Protein AF-A0A2D9S688-F1 (afdb_monomer_lite)

Secondary structure (DSSP, 8-state):
--PPPHHHHHHHHHHHHHHHH---HHHHHHHHHHHHHHHHHHT---HHHHTT-S--------PPP----SS-SSHHHHHHHHHHHHHHHHHHHHHHHHHHHHTT--S--

Radius of gyration: 19.88 Å; chains: 1; bounding box: 36×46×56 Å

Foldseek 3Di:
DDADDPVLVVLLVVLLVQLQPDPDPVSVVVSVVVNVVSCVVRVHDPVVRVVPPPDDDDDDDDDDDDDDPDPDPCPVVVVVVVVVCVVVVVVVVVVVVVVCVVVVNPPPD

Structure (mmCIF, N/CA/C/O backbone):
data_AF-A0A2D9S688-F1
#
_entry.id   AF-A0A2D9S688-F1
#
loop_
_atom_site.group_PDB
_atom_site.id
_atom_site.type_symbol
_atom_site.label_atom_id
_atom_site.label_alt_id
_atom_site.label_comp_id
_atom_site.label_asym_id
_atom_site.label_entity_id
_atom_site.label_seq_id
_atom_site.pdbx_PDB_ins_code
_atom_site.Cartn_x
_atom_site.Cartn_y
_atom_site.Cartn_z
_atom_site.occupancy
_atom_site.B_iso_or_equiv
_atom_site.auth_seq_id
_atom_site.auth_comp_id
_atom_site.auth_asym_id
_atom_site.auth_atom_id
_atom_site.pdbx_PDB_model_num
ATOM 1 N N . MET A 1 1 ? -21.963 -7.944 4.000 1.00 55.53 1 MET A N 1
ATOM 2 C CA . MET A 1 1 ? -20.686 -7.203 4.113 1.00 55.53 1 MET A CA 1
ATOM 3 C C . MET A 1 1 ? -19.800 -7.975 5.076 1.00 55.53 1 MET A C 1
ATOM 5 O O . MET A 1 1 ? -20.222 -8.175 6.206 1.00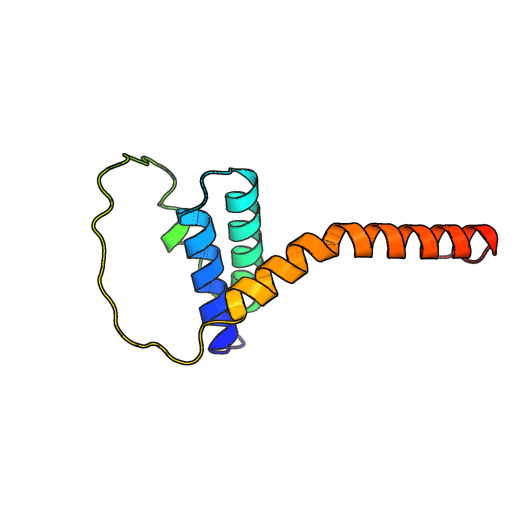 55.53 1 MET A O 1
ATOM 9 N N . ASN A 1 2 ? -18.641 -8.476 4.635 1.00 65.94 2 ASN A N 1
ATOM 10 C CA . ASN A 1 2 ? -17.766 -9.278 5.499 1.00 65.94 2 ASN A CA 1
ATOM 11 C C . ASN A 1 2 ? -16.891 -8.360 6.351 1.00 65.94 2 ASN A C 1
ATOM 13 O O . ASN A 1 2 ? -15.985 -7.707 5.821 1.00 65.94 2 ASN A O 1
ATOM 17 N N . SER A 1 3 ? -17.147 -8.346 7.662 1.00 71.25 3 SER A N 1
ATOM 18 C CA . SER A 1 3 ? -16.291 -7.658 8.628 1.00 71.25 3 SER A CA 1
ATOM 19 C C . SER A 1 3 ? -14.829 -8.085 8.445 1.00 71.25 3 SER A C 1
ATOM 21 O O . SER A 1 3 ? -14.546 -9.281 8.327 1.00 71.25 3 SER A O 1
ATOM 23 N N . PRO A 1 4 ? -13.882 -7.135 8.378 1.00 76.12 4 PRO A N 1
ATOM 24 C CA . PRO A 1 4 ? -12.471 -7.456 8.232 1.00 76.12 4 PRO A CA 1
ATOM 25 C C . PRO A 1 4 ? -11.944 -8.141 9.494 1.00 76.12 4 PRO A C 1
ATOM 27 O O . PRO A 1 4 ? -12.229 -7.707 10.609 1.00 76.12 4 PRO A O 1
ATOM 30 N N . ASN A 1 5 ? -11.133 -9.184 9.310 1.00 87.19 5 ASN A N 1
ATOM 31 C CA . ASN A 1 5 ? -10.390 -9.811 10.401 1.00 87.19 5 ASN A CA 1
ATOM 32 C C . ASN A 1 5 ? -9.387 -8.806 11.014 1.00 87.19 5 ASN A C 1
ATOM 34 O O . ASN A 1 5 ? -8.949 -7.867 10.339 1.00 87.19 5 ASN A O 1
ATOM 38 N N . SER A 1 6 ? -8.979 -9.025 12.265 1.00 83.19 6 SER A N 1
ATOM 39 C CA . SER A 1 6 ? -8.037 -8.180 13.013 1.00 83.19 6 SER A CA 1
ATOM 40 C C . SER A 1 6 ? -6.729 -7.931 12.250 1.00 83.19 6 SER A C 1
ATOM 42 O O . SER A 1 6 ? -6.220 -6.812 12.212 1.00 83.19 6 SER A O 1
ATOM 44 N N . GLU A 1 7 ? -6.224 -8.944 11.547 1.00 87.81 7 GLU A N 1
ATOM 45 C CA . GLU A 1 7 ? -5.024 -8.834 10.717 1.00 87.81 7 GLU A CA 1
ATOM 46 C C . GLU A 1 7 ? -5.235 -7.909 9.505 1.00 87.81 7 GLU A C 1
ATOM 48 O O . GLU A 1 7 ? -4.373 -7.097 9.169 1.00 87.81 7 GLU A O 1
ATOM 53 N N . THR A 1 8 ? -6.405 -7.962 8.864 1.00 86.94 8 THR A N 1
ATOM 54 C CA . THR A 1 8 ? -6.747 -7.070 7.746 1.00 86.94 8 THR A CA 1
ATOM 55 C C . THR A 1 8 ? -6.855 -5.619 8.207 1.00 86.94 8 THR A C 1
ATOM 57 O O . THR A 1 8 ? -6.353 -4.726 7.523 1.00 86.94 8 THR A O 1
ATOM 60 N N . GLN A 1 9 ? -7.453 -5.382 9.377 1.00 85.50 9 GLN A N 1
ATOM 61 C CA . GLN A 1 9 ? -7.532 -4.051 9.985 1.00 85.50 9 GLN A CA 1
ATOM 62 C C . GLN A 1 9 ? -6.138 -3.507 10.320 1.00 85.50 9 GLN A C 1
ATOM 64 O O . GLN A 1 9 ? -5.818 -2.360 10.007 1.00 85.50 9 GLN A O 1
ATOM 69 N N . LYS A 1 10 ? -5.265 -4.350 10.881 1.00 88.00 10 LYS A N 1
ATOM 70 C CA . LYS A 1 10 ? -3.877 -3.990 11.190 1.00 88.00 10 LYS A CA 1
ATOM 71 C C . LYS A 1 10 ? -3.080 -3.641 9.933 1.00 88.00 10 LYS A C 1
ATOM 73 O O . LYS A 1 10 ? -2.409 -2.613 9.896 1.00 88.00 10 LYS A O 1
ATOM 78 N N . ARG A 1 11 ? -3.191 -4.451 8.874 1.00 88.56 11 ARG A N 1
ATOM 79 C CA . ARG A 1 11 ? -2.562 -4.173 7.569 1.00 88.56 11 ARG A CA 1
ATOM 80 C C . ARG A 1 11 ? -3.056 -2.865 6.967 1.00 88.56 11 ARG A C 1
ATOM 82 O O . ARG A 1 11 ? -2.250 -2.088 6.465 1.00 88.56 11 ARG A O 1
ATOM 89 N N . PHE A 1 12 ? -4.361 -2.615 7.037 1.00 89.25 12 PHE A N 1
ATOM 90 C CA . PHE A 1 12 ? -4.957 -1.365 6.581 1.00 89.25 12 PHE A CA 1
ATOM 91 C C . PHE A 1 12 ? -4.374 -0.161 7.333 1.00 89.25 12 PHE A C 1
ATOM 93 O O . PHE A 1 12 ? -3.894 0.770 6.693 1.00 89.25 12 PHE A O 1
ATOM 100 N N . SER A 1 13 ? -4.308 -0.222 8.666 1.00 88.06 13 SER A N 1
ATOM 101 C CA . SER A 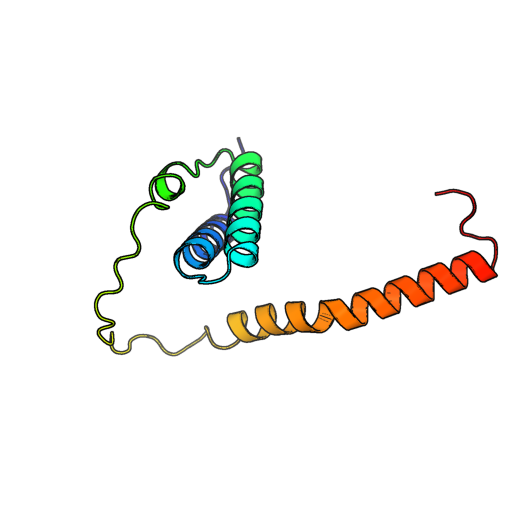1 13 ? -3.700 0.829 9.494 1.00 88.06 13 SER A CA 1
ATOM 102 C C . SER A 1 13 ? -2.228 1.084 9.136 1.00 88.06 13 SER A C 1
ATOM 104 O O . SER A 1 13 ? -1.836 2.223 8.885 1.00 88.06 13 SER A O 1
ATOM 106 N N . ASN A 1 14 ? -1.428 0.022 8.992 1.00 91.12 14 ASN A N 1
ATOM 107 C CA . ASN A 1 14 ? -0.008 0.134 8.643 1.00 91.12 14 ASN A CA 1
ATOM 108 C C . ASN A 1 14 ? 0.216 0.785 7.267 1.00 91.12 14 ASN A C 1
ATOM 110 O O . ASN A 1 14 ? 1.127 1.594 7.109 1.00 91.12 14 ASN A O 1
ATOM 114 N N . LEU A 1 15 ? -0.606 0.452 6.264 1.00 93.12 15 LEU A N 1
ATOM 115 C CA . LEU A 1 15 ? -0.522 1.061 4.929 1.00 93.12 15 LEU A CA 1
ATOM 116 C C . LEU A 1 15 ? -0.816 2.560 4.975 1.00 93.12 15 LEU A C 1
ATOM 118 O O . LEU A 1 15 ? -0.166 3.356 4.298 1.00 93.12 15 LEU A O 1
ATOM 122 N N . LEU A 1 16 ? -1.788 2.946 5.790 1.00 90.94 16 LEU A N 1
ATOM 123 C CA . LEU A 1 16 ? -2.144 4.339 5.971 1.00 90.94 16 LEU A CA 1
ATOM 124 C C . LEU A 1 16 ? -1.039 5.108 6.721 1.00 90.94 16 LEU A C 1
ATOM 126 O O . LEU A 1 16 ? -0.683 6.219 6.322 1.00 90.94 16 LEU A O 1
ATOM 130 N N . GLU A 1 17 ? -0.428 4.510 7.747 1.00 88.62 17 GLU A N 1
ATOM 131 C CA . GLU A 1 17 ? 0.738 5.083 8.434 1.00 88.62 17 GLU A CA 1
ATOM 132 C C . GLU A 1 17 ? 1.941 5.246 7.489 1.00 88.62 17 GLU A C 1
ATOM 134 O O . GLU A 1 17 ? 2.569 6.308 7.462 1.00 88.62 17 GLU A O 1
ATOM 139 N N . LEU A 1 18 ? 2.223 4.238 6.657 1.00 88.00 18 LEU A N 1
ATOM 140 C CA . LEU A 1 18 ? 3.278 4.294 5.644 1.00 88.00 18 LEU A CA 1
ATOM 141 C C . LEU A 1 18 ? 3.044 5.446 4.658 1.00 88.00 18 LEU A C 1
ATOM 143 O O . LEU A 1 18 ? 3.962 6.216 4.375 1.00 88.00 18 LEU A O 1
ATOM 147 N N . ALA A 1 19 ? 1.806 5.614 4.187 1.00 88.62 19 ALA A N 1
ATOM 148 C CA . ALA A 1 19 ? 1.442 6.722 3.310 1.00 88.62 19 ALA A CA 1
ATOM 149 C C . ALA A 1 19 ? 1.632 8.098 3.973 1.00 88.62 19 ALA A C 1
ATOM 151 O O . ALA A 1 19 ? 2.016 9.048 3.293 1.00 88.62 19 ALA A O 1
ATOM 152 N N . LYS A 1 20 ? 1.395 8.215 5.288 1.00 87.19 20 LYS A N 1
ATOM 153 C CA . LYS A 1 20 ? 1.635 9.457 6.046 1.00 87.19 20 LYS A CA 1
ATOM 154 C C . LYS A 1 20 ? 3.122 9.755 6.234 1.00 87.19 20 LYS A C 1
ATOM 156 O O . LYS A 1 20 ? 3.518 10.912 6.149 1.00 87.19 20 LYS A O 1
ATOM 161 N N . ARG A 1 21 ? 3.936 8.736 6.523 1.00 85.69 21 ARG A N 1
ATOM 162 C CA . ARG A 1 21 ? 5.353 8.909 6.896 1.00 85.69 21 ARG A CA 1
ATOM 163 C C . ARG A 1 21 ? 6.303 8.945 5.701 1.00 85.69 21 ARG A C 1
ATOM 165 O O . ARG A 1 21 ? 7.408 9.468 5.831 1.00 85.69 21 ARG A O 1
ATOM 172 N N . SER A 1 22 ? 5.911 8.388 4.554 1.00 84.94 22 SER A N 1
ATOM 173 C CA . SER A 1 22 ? 6.809 8.296 3.403 1.00 84.94 22 SER A CA 1
ATOM 174 C C . SER A 1 22 ? 7.084 9.658 2.756 1.00 84.94 22 SER A C 1
ATOM 176 O O . SER A 1 22 ? 6.181 10.410 2.368 1.00 84.94 22 SER A O 1
ATOM 178 N N . LYS A 1 23 ? 8.374 9.946 2.559 1.00 88.44 23 LYS A N 1
ATOM 179 C CA . LYS A 1 23 ? 8.860 11.124 1.829 1.00 88.44 23 LYS A CA 1
ATOM 180 C C . LYS A 1 23 ? 8.691 10.972 0.313 1.00 88.44 23 LYS A C 1
ATOM 182 O O . LYS A 1 23 ? 8.542 11.973 -0.391 1.00 88.44 23 LYS A O 1
ATOM 187 N N . PHE A 1 24 ? 8.617 9.742 -0.193 1.00 85.81 24 PHE A N 1
ATOM 188 C CA . PHE A 1 24 ? 8.582 9.446 -1.622 1.00 85.81 24 PHE A CA 1
ATOM 189 C C . PHE A 1 24 ? 7.146 9.380 -2.156 1.00 85.81 24 PHE A C 1
ATOM 191 O O . PHE A 1 24 ? 6.305 8.624 -1.673 1.00 85.81 24 PHE A O 1
ATOM 198 N N . LYS A 1 25 ? 6.853 10.150 -3.213 1.00 77.94 25 LYS A N 1
ATOM 199 C CA . LYS A 1 25 ? 5.509 10.211 -3.823 1.00 77.94 25 LYS A CA 1
ATOM 200 C C . LYS A 1 25 ? 5.019 8.841 -4.314 1.00 77.94 25 LYS A C 1
ATOM 202 O O . LYS A 1 25 ? 3.847 8.521 -4.130 1.00 77.94 25 LYS A O 1
ATOM 207 N N . GLY A 1 26 ? 5.905 8.037 -4.906 1.00 88.00 26 GLY A N 1
ATOM 208 C CA . GLY A 1 26 ? 5.573 6.698 -5.405 1.00 88.00 26 GLY A CA 1
ATOM 209 C C . GLY A 1 26 ? 5.121 5.748 -4.295 1.00 88.00 26 GLY A C 1
ATOM 210 O O . GLY A 1 26 ? 4.076 5.111 -4.418 1.00 88.00 26 GLY A O 1
ATOM 211 N N . GLU A 1 27 ? 5.846 5.721 -3.176 1.00 87.62 27 GLU A N 1
ATOM 212 C CA . GLU A 1 27 ? 5.498 4.904 -2.007 1.00 87.62 27 GLU A CA 1
ATOM 213 C C . GLU A 1 27 ? 4.162 5.322 -1.392 1.00 87.62 27 GLU A C 1
ATOM 215 O O . GLU A 1 27 ? 3.312 4.464 -1.145 1.00 87.62 27 GLU A O 1
ATOM 220 N N . ARG A 1 28 ? 3.929 6.632 -1.214 1.00 89.50 28 ARG A N 1
ATOM 221 C CA . ARG A 1 28 ? 2.641 7.144 -0.716 1.00 89.50 28 ARG A CA 1
ATOM 222 C C . ARG A 1 28 ? 1.477 6.692 -1.593 1.00 89.50 28 ARG A C 1
ATOM 224 O O . ARG A 1 28 ? 0.483 6.174 -1.086 1.00 89.50 28 ARG A O 1
ATOM 231 N N . ASN A 1 29 ? 1.610 6.858 -2.908 1.00 86.50 29 ASN A N 1
ATOM 232 C CA . ASN A 1 29 ? 0.569 6.497 -3.867 1.00 86.50 29 ASN A CA 1
ATOM 233 C C . ASN A 1 29 ? 0.304 4.987 -3.884 1.00 86.50 29 ASN A C 1
ATOM 235 O O . ASN A 1 29 ? -0.854 4.563 -3.940 1.00 86.50 29 ASN A O 1
ATOM 239 N N . ASN A 1 30 ? 1.361 4.175 -3.804 1.00 91.06 30 ASN A N 1
ATOM 240 C CA . ASN A 1 30 ? 1.239 2.724 -3.747 1.00 91.06 30 ASN A CA 1
ATOM 241 C C . ASN A 1 30 ? 0.534 2.272 -2.456 1.00 91.06 30 ASN A C 1
ATOM 243 O O . ASN A 1 30 ? -0.438 1.515 -2.509 1.00 91.06 30 ASN A O 1
ATOM 247 N N . ALA A 1 31 ? 0.951 2.805 -1.304 1.00 91.06 31 ALA A N 1
ATOM 248 C CA . ALA A 1 31 ? 0.364 2.491 -0.004 1.00 91.06 31 ALA A CA 1
ATOM 249 C C . ALA A 1 31 ? -1.124 2.884 0.073 1.00 91.06 31 ALA A C 1
ATOM 251 O O . ALA A 1 31 ? -1.961 2.071 0.474 1.00 91.06 31 ALA A O 1
ATOM 252 N N . LEU A 1 32 ? -1.483 4.081 -0.410 1.00 91.19 32 LEU A N 1
ATOM 253 C CA . LEU A 1 32 ? -2.880 4.519 -0.517 1.00 91.19 32 LEU A CA 1
ATOM 254 C C . LEU A 1 32 ? -3.699 3.633 -1.460 1.00 91.19 32 LEU A C 1
ATOM 256 O O . LEU A 1 32 ? -4.838 3.290 -1.147 1.00 91.19 32 LEU A O 1
ATOM 260 N N . SER A 1 33 ? -3.135 3.232 -2.600 1.00 91.94 33 SER A N 1
ATOM 261 C CA . SER A 1 33 ? -3.818 2.342 -3.547 1.00 91.94 33 SER A CA 1
ATOM 262 C C . SER A 1 33 ? -4.080 0.964 -2.938 1.00 91.94 33 SER A C 1
ATOM 264 O O . SER A 1 33 ? -5.167 0.408 -3.099 1.00 91.94 33 SER A O 1
ATOM 266 N N . ALA A 1 34 ? -3.121 0.423 -2.183 1.00 92.88 34 ALA A N 1
ATOM 267 C CA . ALA A 1 34 ? -3.295 -0.825 -1.449 1.00 92.88 34 ALA A CA 1
ATOM 268 C C . ALA A 1 34 ? -4.373 -0.709 -0.361 1.00 92.88 34 ALA A C 1
ATOM 270 O O . ALA A 1 34 ? -5.254 -1.570 -0.281 1.00 92.88 34 ALA A O 1
ATOM 271 N N . ALA A 1 35 ? -4.369 0.383 0.410 1.00 89.75 35 ALA A N 1
ATOM 272 C CA . ALA A 1 35 ? -5.413 0.663 1.390 1.00 89.75 35 ALA A CA 1
ATOM 273 C C . ALA A 1 35 ? -6.800 0.770 0.724 1.00 89.75 35 ALA A C 1
ATOM 275 O O . ALA A 1 35 ? -7.757 0.181 1.224 1.00 89.75 35 ALA A O 1
ATOM 276 N N . ARG A 1 36 ? -6.909 1.416 -0.451 1.00 90.88 36 ARG A N 1
ATOM 277 C CA . ARG A 1 36 ? -8.159 1.503 -1.241 1.00 90.88 36 ARG A CA 1
ATOM 278 C C . ARG A 1 36 ? -8.710 0.139 -1.630 1.00 90.88 36 ARG A C 1
ATOM 280 O O . ARG A 1 36 ? -9.917 -0.076 -1.521 1.00 90.88 36 ARG A O 1
ATOM 287 N N . ARG A 1 37 ? -7.849 -0.803 -2.023 1.00 91.75 37 ARG A N 1
ATOM 288 C CA . ARG A 1 37 ? -8.274 -2.177 -2.342 1.00 91.75 37 ARG A CA 1
ATOM 289 C C . ARG A 1 37 ? -8.860 -2.890 -1.124 1.00 91.75 37 ARG A C 1
ATOM 291 O O . ARG A 1 37 ? -9.927 -3.489 -1.228 1.00 91.75 37 ARG A O 1
ATOM 298 N N . ILE A 1 38 ? -8.191 -2.796 0.026 1.00 88.56 38 ILE A N 1
ATOM 299 C CA . ILE A 1 38 ? -8.658 -3.407 1.279 1.00 88.56 38 ILE A CA 1
ATOM 300 C C . ILE A 1 38 ? -9.984 -2.776 1.726 1.00 88.56 38 ILE A C 1
ATOM 302 O O . ILE A 1 38 ? -10.926 -3.492 2.062 1.00 88.56 38 ILE A O 1
ATOM 306 N N . ALA A 1 39 ? -10.079 -1.450 1.656 1.00 88.81 39 ALA A N 1
ATOM 307 C CA . ALA A 1 39 ? -11.283 -0.705 1.985 1.00 88.81 39 ALA A CA 1
ATOM 308 C C . ALA A 1 39 ? -12.482 -1.125 1.128 1.00 88.81 39 ALA A C 1
ATOM 310 O O . ALA A 1 39 ? -13.514 -1.505 1.675 1.00 88.81 39 ALA A O 1
ATOM 311 N N . LYS A 1 40 ? -12.320 -1.164 -0.201 1.00 87.69 40 LYS A N 1
ATOM 312 C CA . LYS A 1 40 ? -13.371 -1.605 -1.131 1.00 87.69 40 LYS A CA 1
ATOM 313 C C . LYS A 1 40 ? -13.820 -3.042 -0.854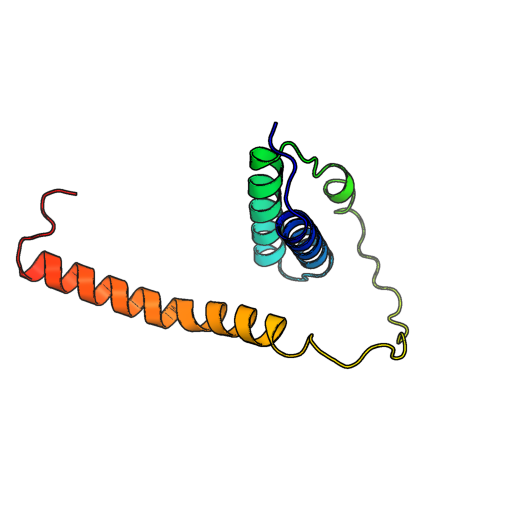 1.00 87.69 40 LYS A C 1
ATOM 315 O O . LYS A 1 40 ? -15.013 -3.319 -0.875 1.00 87.69 40 LYS A O 1
ATOM 320 N N . LYS A 1 41 ? -12.876 -3.948 -0.576 1.00 86.75 41 LYS A N 1
ATOM 321 C CA . LYS A 1 41 ? -13.162 -5.370 -0.325 1.00 86.75 41 LYS A CA 1
ATOM 322 C C . LYS A 1 41 ? -13.977 -5.603 0.954 1.00 86.75 41 LYS A C 1
ATOM 324 O O . LYS A 1 41 ? -14.769 -6.537 1.001 1.00 86.75 41 LYS A O 1
ATOM 329 N N . HIS A 1 42 ? -13.776 -4.773 1.975 1.00 85.88 42 HIS A N 1
ATOM 330 C CA . HIS A 1 42 ? -14.362 -4.960 3.307 1.00 85.88 42 HIS A CA 1
ATOM 331 C C . HIS A 1 42 ? -15.370 -3.874 3.709 1.00 85.88 42 HIS A C 1
ATOM 333 O O . HIS A 1 42 ? -15.819 -3.860 4.850 1.00 85.88 42 HIS A O 1
ATOM 339 N N . GLY A 1 43 ? -15.716 -2.957 2.802 1.00 84.31 43 GLY A N 1
ATOM 340 C CA . GLY A 1 43 ? -16.627 -1.847 3.093 1.00 84.31 43 GLY A CA 1
ATOM 341 C C . GLY A 1 43 ? -16.076 -0.831 4.103 1.00 84.31 43 GLY A C 1
ATOM 342 O O . GLY A 1 43 ? -16.855 -0.196 4.804 1.00 84.31 43 GLY A O 1
ATOM 343 N N . MET A 1 44 ? -14.750 -0.678 4.208 1.00 81.50 44 MET A N 1
ATOM 344 C CA . MET A 1 44 ? -14.127 0.328 5.083 1.00 81.50 44 MET A CA 1
ATOM 345 C C . MET A 1 44 ? -13.965 1.673 4.361 1.00 81.50 44 MET A C 1
ATOM 347 O O . MET A 1 44 ? -13.912 1.736 3.134 1.00 81.50 44 MET A O 1
ATOM 351 N N . THR A 1 45 ? -13.832 2.764 5.117 1.00 79.81 45 THR A N 1
ATOM 352 C CA . THR A 1 45 ? -13.639 4.119 4.576 1.00 79.81 45 THR A CA 1
ATOM 353 C C . THR A 1 45 ? -12.227 4.642 4.809 1.00 79.81 45 THR A C 1
ATOM 355 O O . THR A 1 45 ? -11.659 4.462 5.878 1.00 79.81 45 THR A O 1
ATOM 358 N N . ILE A 1 46 ? -11.682 5.368 3.828 1.00 76.31 46 ILE A N 1
ATOM 359 C CA . ILE A 1 46 ? -10.343 5.996 3.890 1.00 76.31 46 ILE A CA 1
ATOM 360 C C . ILE A 1 46 ? -10.439 7.504 4.185 1.00 76.31 46 ILE A C 1
ATOM 362 O O . ILE A 1 46 ? -9.435 8.212 4.185 1.00 76.31 46 ILE A O 1
ATOM 366 N N . LYS A 1 47 ? -11.649 8.019 4.452 1.00 65.56 47 LYS A N 1
ATOM 367 C CA . LYS A 1 47 ? -11.940 9.461 4.573 1.00 65.56 47 LYS A CA 1
ATOM 368 C C . LYS A 1 47 ? -11.044 10.198 5.583 1.00 65.56 47 LYS A C 1
ATOM 370 O O . LYS A 1 47 ? -10.776 11.379 5.392 1.00 65.56 47 LYS A O 1
ATOM 375 N N . GLU A 1 48 ? -10.520 9.516 6.601 1.00 53.72 48 GLU A N 1
ATOM 376 C CA . GLU A 1 48 ? -9.573 10.094 7.571 1.00 53.72 48 GLU A CA 1
ATOM 377 C C . GLU A 1 48 ? -8.174 10.403 7.007 1.00 53.72 48 GLU A C 1
ATOM 379 O O . GLU A 1 48 ? -7.431 11.173 7.612 1.00 53.72 48 GLU A O 1
ATOM 384 N N . PHE A 1 49 ? -7.797 9.852 5.850 1.00 52.75 49 PHE A N 1
ATOM 385 C CA . PHE A 1 49 ? -6.473 10.057 5.246 1.00 52.75 49 PHE A CA 1
ATOM 386 C C . PHE A 1 49 ? -6.491 10.931 3.986 1.00 52.75 49 PHE A C 1
ATOM 388 O O . PHE A 1 49 ? -5.450 11.471 3.618 1.00 52.75 49 PHE A O 1
ATOM 395 N N . GLU A 1 50 ? -7.649 11.152 3.357 1.00 50.78 50 GLU A N 1
ATOM 396 C CA . GLU A 1 50 ? -7.764 12.083 2.219 1.00 50.78 50 GLU A CA 1
ATOM 397 C C . GLU A 1 50 ? -7.661 13.559 2.647 1.00 50.78 50 GLU A C 1
ATOM 399 O O . GLU A 1 50 ? -7.250 14.402 1.857 1.00 50.78 50 GLU A O 1
ATOM 404 N N . LYS A 1 51 ? -7.935 13.880 3.920 1.00 48.19 51 LYS A N 1
ATOM 405 C CA . LYS A 1 51 ? -7.839 15.248 4.467 1.00 48.19 51 LYS A CA 1
ATOM 406 C C . LYS A 1 51 ? -6.411 15.724 4.801 1.00 48.19 51 LYS A C 1
ATOM 408 O O . LYS A 1 51 ? -6.250 16.849 5.261 1.00 48.19 51 LYS A O 1
ATOM 413 N N . GLY A 1 52 ? -5.377 14.900 4.599 1.00 42.44 52 GLY A N 1
ATOM 414 C CA . GLY A 1 52 ? -4.042 15.111 5.184 1.00 42.44 52 GLY A CA 1
ATOM 415 C C . GLY A 1 52 ? -2.895 15.518 4.249 1.00 42.44 52 GLY A C 1
ATOM 416 O O . GLY A 1 52 ? -1.751 15.464 4.687 1.00 42.44 52 GLY A O 1
ATOM 417 N N . THR A 1 53 ? -3.127 15.891 2.984 1.00 44.44 53 THR A N 1
ATOM 418 C CA . THR A 1 53 ? -2.024 16.239 2.054 1.00 44.44 53 THR A CA 1
ATOM 419 C C . THR A 1 53 ? -1.648 17.722 2.016 1.00 44.44 53 THR A C 1
ATOM 421 O O . THR A 1 53 ? -0.768 18.100 1.246 1.00 44.44 53 THR A O 1
ATOM 424 N N . SER A 1 54 ? -2.254 18.580 2.839 1.00 43.28 54 SER A N 1
ATOM 425 C CA . SER A 1 54 ? -1.858 19.989 2.930 1.00 43.28 54 SER A CA 1
ATOM 426 C C . SER A 1 54 ? -1.098 20.271 4.227 1.00 43.28 54 SER A C 1
ATOM 428 O O . SER A 1 54 ? -1.691 20.266 5.303 1.00 43.28 54 SER A O 1
ATOM 430 N N . LYS A 1 55 ? 0.183 20.628 4.061 1.00 42.06 55 LYS A N 1
ATOM 431 C CA . LYS A 1 55 ? 1.124 21.195 5.048 1.00 42.06 55 LYS A CA 1
ATOM 432 C C . LYS A 1 55 ? 1.833 20.175 5.947 1.00 42.06 55 LYS A C 1
ATOM 434 O O . LYS A 1 55 ? 1.558 20.063 7.135 1.00 42.06 55 LYS A O 1
ATOM 439 N N . ILE A 1 56 ? 2.857 19.530 5.387 1.00 41.28 56 ILE A N 1
ATOM 440 C CA . ILE A 1 56 ? 4.007 19.098 6.190 1.00 41.28 56 ILE A CA 1
ATOM 441 C C . ILE A 1 56 ? 4.745 20.384 6.585 1.00 41.28 56 ILE A C 1
ATOM 443 O O . ILE A 1 56 ? 5.394 21.010 5.751 1.00 41.28 56 ILE A O 1
ATOM 447 N N . LYS A 1 57 ? 4.569 20.829 7.831 1.00 40.69 57 LYS A N 1
ATOM 448 C CA . LYS A 1 57 ? 5.573 21.643 8.516 1.00 40.69 57 LYS A CA 1
ATOM 449 C C . LYS A 1 57 ? 6.389 20.670 9.351 1.00 40.69 57 LYS A C 1
ATOM 451 O O . LYS A 1 57 ? 5.851 20.042 10.260 1.00 40.69 57 LYS A O 1
ATOM 456 N N . ASP A 1 58 ? 7.657 20.519 8.997 1.00 47.25 58 ASP A N 1
ATOM 457 C CA . ASP A 1 58 ? 8.626 19.766 9.778 1.00 47.25 58 ASP A CA 1
ATOM 458 C C . ASP A 1 58 ? 8.777 20.431 11.149 1.00 47.25 58 ASP A C 1
ATOM 460 O O . ASP A 1 58 ? 9.375 21.498 11.261 1.00 47.25 58 ASP A O 1
ATOM 464 N N . THR A 1 59 ? 8.228 19.830 12.206 1.00 45.31 59 THR A N 1
ATOM 465 C CA . THR A 1 59 ? 8.542 20.257 13.573 1.00 45.31 59 THR A CA 1
ATOM 466 C C . THR A 1 59 ? 8.696 19.061 14.505 1.00 45.31 59 THR A C 1
ATOM 468 O O . THR A 1 59 ? 7.717 18.454 14.930 1.00 45.31 59 THR A O 1
ATOM 471 N N . ASN A 1 60 ? 9.959 18.810 14.854 1.00 44.16 60 ASN A N 1
ATOM 472 C CA . ASN A 1 60 ? 10.457 18.216 16.096 1.00 44.16 60 ASN A CA 1
ATOM 473 C C . ASN A 1 60 ? 10.021 16.791 16.470 1.00 44.16 60 ASN A C 1
ATOM 475 O O . ASN A 1 60 ? 9.047 16.555 17.183 1.00 44.16 60 ASN A O 1
ATOM 479 N N . SER A 1 61 ? 10.891 15.846 16.117 1.00 43.62 61 SER A N 1
ATOM 480 C CA . SER A 1 61 ? 10.994 14.510 16.700 1.00 43.62 61 SER A CA 1
ATOM 481 C C . SER A 1 61 ? 11.387 14.590 18.185 1.00 43.62 61 SER A C 1
ATOM 483 O O . SER A 1 61 ? 12.501 15.002 18.504 1.00 43.62 61 SER A O 1
ATOM 485 N N . ARG A 1 62 ? 10.516 14.154 19.104 1.00 48.69 62 ARG A N 1
ATOM 486 C CA . ARG A 1 62 ? 10.900 13.798 20.487 1.00 48.69 62 ARG A CA 1
ATOM 487 C C . ARG A 1 62 ? 10.920 12.269 20.651 1.00 48.69 62 ARG A C 1
ATOM 489 O O . ARG A 1 62 ? 10.076 11.603 20.050 1.00 48.69 62 ARG A O 1
ATOM 496 N N . PRO A 1 63 ? 11.860 11.700 21.430 1.00 52.41 63 PRO A N 1
ATOM 497 C CA . PRO A 1 63 ? 12.062 10.259 21.507 1.00 52.41 63 PRO A CA 1
ATOM 498 C C . PRO A 1 63 ? 11.101 9.649 22.534 1.00 52.41 63 PRO A C 1
ATOM 500 O O . PRO A 1 63 ? 11.135 10.005 23.709 1.00 52.41 63 PRO A O 1
ATOM 503 N N . TRP A 1 64 ? 10.234 8.732 22.102 1.00 37.59 64 TRP A N 1
ATOM 504 C CA . TRP A 1 64 ? 9.388 7.972 23.023 1.00 37.59 64 TRP A CA 1
ATOM 505 C C . TRP A 1 64 ? 10.110 6.694 23.455 1.00 37.59 64 TRP A C 1
ATOM 507 O O . TRP A 1 64 ? 10.464 5.846 22.636 1.00 37.59 64 TRP A O 1
ATOM 517 N N . SER A 1 65 ? 10.332 6.580 24.759 1.00 50.38 65 SER A N 1
ATOM 518 C CA . SER A 1 65 ? 11.019 5.489 25.433 1.00 50.38 65 SER A CA 1
ATOM 519 C C . SER A 1 65 ? 10.173 4.208 25.558 1.00 50.38 65 SER A C 1
ATOM 521 O O . SER A 1 65 ? 8.956 4.217 25.722 1.00 50.38 65 SER A O 1
ATOM 523 N N . ASN A 1 66 ? 10.897 3.092 25.461 1.00 54.50 66 ASN A N 1
ATOM 524 C CA . ASN A 1 66 ? 10.594 1.676 25.703 1.00 54.50 66 ASN A CA 1
ATOM 525 C C . ASN A 1 66 ? 9.316 1.278 26.479 1.00 54.50 66 ASN A C 1
ATOM 527 O O . ASN A 1 66 ? 9.200 1.555 27.671 1.00 54.50 66 ASN A O 1
ATOM 531 N N . LYS A 1 67 ? 8.500 0.384 25.884 1.00 44.47 67 LYS A N 1
ATOM 532 C CA . LYS A 1 67 ? 7.935 -0.787 26.596 1.00 44.47 67 LYS A CA 1
ATOM 533 C C . LYS A 1 67 ? 7.473 -1.909 25.645 1.00 44.47 67 LYS A C 1
ATOM 535 O O . LYS A 1 67 ? 6.789 -1.662 24.658 1.00 44.47 67 LYS A O 1
ATOM 540 N N . SER A 1 68 ? 7.812 -3.149 26.015 1.00 46.88 68 SER A N 1
ATOM 541 C CA . SER A 1 68 ? 7.486 -4.459 25.401 1.00 46.88 68 SER A CA 1
ATOM 542 C C . SER A 1 68 ? 8.375 -4.958 24.243 1.00 46.88 68 SER A C 1
ATOM 544 O O . SER A 1 68 ? 7.973 -5.114 23.092 1.00 46.88 68 SER A O 1
ATOM 546 N N . ARG A 1 69 ? 9.615 -5.301 24.614 1.00 53.44 69 ARG A N 1
ATOM 547 C CA . ARG A 1 69 ? 10.401 -6.377 23.994 1.00 53.44 69 ARG A CA 1
ATOM 548 C C . ARG A 1 69 ? 9.671 -7.704 24.226 1.00 53.44 69 ARG A C 1
ATOM 550 O O . ARG A 1 69 ? 9.561 -8.111 25.375 1.00 53.44 69 ARG A O 1
ATOM 557 N N . GLN A 1 70 ? 9.178 -8.320 23.154 1.00 52.94 70 GLN A N 1
ATOM 558 C CA . GLN A 1 70 ? 9.181 -9.763 22.848 1.00 52.94 70 GLN A CA 1
ATOM 559 C C . GLN A 1 70 ? 8.084 -10.029 21.801 1.00 52.94 70 GLN A C 1
ATOM 561 O O . GLN A 1 70 ? 6.909 -9.770 22.039 1.00 52.94 70 GLN A O 1
ATOM 566 N N . LYS A 1 71 ? 8.484 -10.537 20.624 1.00 50.31 71 LYS A N 1
ATOM 567 C CA . LYS A 1 71 ? 7.635 -10.885 19.459 1.00 50.31 71 LYS A CA 1
ATOM 568 C C . LYS A 1 71 ? 7.285 -9.751 18.473 1.00 50.31 71 LYS A C 1
ATOM 570 O O . LYS A 1 71 ? 6.158 -9.654 17.994 1.00 50.31 71 LYS A O 1
ATOM 575 N N . LYS A 1 72 ? 8.257 -8.907 18.102 1.00 50.25 72 LYS A N 1
ATOM 576 C CA . LYS A 1 72 ? 8.139 -7.974 16.951 1.00 50.25 72 LYS A CA 1
ATOM 577 C C . LYS A 1 72 ? 9.378 -7.909 16.050 1.00 50.25 72 LYS A C 1
ATOM 579 O O . LYS A 1 72 ? 9.481 -7.011 15.225 1.00 50.25 72 LYS A O 1
ATOM 584 N N . GLU A 1 73 ? 10.311 -8.845 16.176 1.00 48.66 73 GLU A N 1
ATOM 585 C CA . GLU A 1 73 ? 11.629 -8.688 15.541 1.00 48.66 73 GLU A CA 1
ATOM 586 C C . GLU A 1 73 ? 11.676 -9.176 14.082 1.00 48.66 73 GLU A C 1
ATOM 588 O O . GLU A 1 73 ? 12.577 -8.795 13.343 1.00 48.66 73 GLU A O 1
ATOM 593 N N . ASN A 1 74 ? 10.656 -9.904 13.605 1.00 53.75 74 ASN A N 1
ATOM 594 C CA . ASN A 1 74 ? 10.718 -10.524 12.273 1.00 53.75 74 ASN A CA 1
ATOM 595 C C . ASN A 1 74 ? 9.778 -9.930 11.217 1.00 53.75 74 ASN A C 1
ATOM 597 O O . ASN A 1 74 ? 10.006 -10.159 10.039 1.00 53.75 74 ASN A O 1
ATOM 601 N N . ILE A 1 75 ? 8.776 -9.121 11.579 1.00 55.03 75 ILE A N 1
ATOM 602 C CA . ILE A 1 75 ? 7.795 -8.626 10.589 1.00 55.03 75 ILE A CA 1
ATOM 603 C C . ILE A 1 75 ? 8.429 -7.616 9.626 1.00 55.03 75 ILE A C 1
ATOM 605 O O . ILE A 1 75 ? 8.187 -7.666 8.424 1.00 55.03 75 ILE A O 1
ATOM 609 N N . ALA A 1 76 ? 9.248 -6.697 10.143 1.00 53.81 76 ALA A N 1
ATOM 610 C CA . ALA A 1 76 ? 9.963 -5.747 9.297 1.00 53.81 76 ALA A CA 1
ATOM 611 C C . ALA A 1 76 ? 10.938 -6.493 8.374 1.00 53.81 76 ALA A C 1
ATOM 613 O O . ALA A 1 76 ? 10.902 -6.301 7.164 1.00 53.81 76 ALA A O 1
ATOM 614 N N . ASN A 1 77 ? 11.726 -7.418 8.927 1.00 53.41 77 ASN A N 1
ATOM 615 C CA . ASN A 1 77 ? 12.686 -8.211 8.162 1.00 53.41 77 ASN A CA 1
ATOM 616 C C . ASN A 1 77 ? 12.013 -9.096 7.093 1.00 53.41 77 ASN A C 1
ATOM 618 O O . ASN A 1 77 ? 12.538 -9.200 5.992 1.00 53.41 77 ASN A O 1
ATOM 622 N N . GLU A 1 78 ? 10.841 -9.681 7.356 1.00 53.09 78 GLU A N 1
ATOM 623 C CA . GLU A 1 78 ? 10.056 -10.427 6.355 1.00 53.09 78 GLU A CA 1
ATOM 624 C C . GLU A 1 78 ? 9.476 -9.524 5.255 1.00 53.09 78 GLU A C 1
ATOM 626 O O . GLU A 1 78 ? 9.509 -9.881 4.078 1.00 53.09 78 GLU A O 1
ATOM 631 N N . LEU A 1 79 ? 8.980 -8.334 5.609 1.00 52.53 79 LEU A N 1
ATOM 632 C CA . LEU A 1 79 ? 8.483 -7.362 4.629 1.00 52.53 79 LEU A CA 1
ATOM 633 C C . LEU A 1 79 ? 9.608 -6.826 3.731 1.00 52.53 79 LEU A C 1
ATOM 635 O O . LEU A 1 79 ? 9.391 -6.662 2.532 1.00 52.53 79 LEU A O 1
ATOM 639 N N . PHE A 1 80 ? 10.801 -6.585 4.282 1.00 51.81 80 PHE A N 1
ATOM 640 C CA . PHE A 1 80 ? 11.966 -6.132 3.517 1.00 51.81 80 PHE A CA 1
ATOM 641 C C . PHE A 1 80 ? 12.602 -7.248 2.670 1.00 51.81 80 PHE A C 1
ATOM 643 O O . PHE A 1 80 ? 13.078 -6.954 1.574 1.00 51.81 80 PHE A O 1
ATOM 650 N N . LYS A 1 81 ? 12.548 -8.520 3.100 1.00 53.56 81 LYS A N 1
ATOM 651 C CA . LYS A 1 81 ? 12.954 -9.672 2.267 1.00 53.56 81 LYS A CA 1
ATOM 652 C C . LYS A 1 81 ? 12.137 -9.750 0.972 1.00 53.56 81 LYS A C 1
ATOM 654 O O . LYS A 1 81 ? 12.717 -9.743 -0.107 1.00 53.56 81 LYS A O 1
ATOM 659 N N . ASN A 1 82 ? 10.811 -9.628 1.072 1.00 55.31 82 ASN A N 1
ATOM 660 C CA . ASN A 1 82 ? 9.912 -9.639 -0.092 1.00 55.31 82 ASN A CA 1
ATOM 661 C C . ASN A 1 82 ? 10.158 -8.499 -1.102 1.00 55.31 82 ASN A C 1
ATOM 663 O O . ASN A 1 82 ? 9.798 -8.625 -2.272 1.00 55.31 82 ASN A O 1
ATOM 667 N N . ILE A 1 83 ? 10.733 -7.368 -0.677 1.00 54.28 83 ILE A N 1
ATOM 668 C CA . ILE A 1 83 ? 11.054 -6.260 -1.590 1.00 54.28 83 ILE A CA 1
ATOM 669 C C . ILE A 1 83 ? 12.302 -6.597 -2.422 1.00 54.28 83 ILE A C 1
ATOM 671 O O . ILE A 1 83 ? 12.294 -6.384 -3.640 1.00 54.28 83 ILE A O 1
ATOM 675 N N . ASN A 1 84 ? 13.333 -7.177 -1.795 1.00 53.78 84 ASN A N 1
ATOM 676 C CA . ASN A 1 84 ? 14.552 -7.621 -2.482 1.00 53.78 84 ASN A CA 1
ATOM 677 C C . ASN A 1 84 ? 14.315 -8.841 -3.388 1.00 53.78 84 ASN A C 1
ATOM 679 O O . ASN A 1 84 ? 14.942 -8.944 -4.442 1.00 53.78 84 ASN A O 1
ATOM 683 N N . ASP A 1 85 ? 13.364 -9.709 -3.040 1.00 58.00 85 ASP A N 1
ATOM 684 C CA . ASP A 1 85 ? 13.005 -10.882 -3.850 1.00 58.00 85 ASP A CA 1
ATOM 685 C C . ASP A 1 85 ? 12.337 -10.511 -5.187 1.00 58.00 85 ASP A C 1
ATOM 687 O O . ASP A 1 85 ? 12.332 -11.306 -6.127 1.00 58.00 85 ASP A O 1
ATOM 691 N N . SER A 1 86 ? 11.830 -9.279 -5.335 1.00 62.59 86 SER A N 1
ATOM 692 C CA . SER A 1 86 ? 11.126 -8.863 -6.557 1.00 62.59 86 SER A CA 1
ATOM 693 C C . SER A 1 86 ? 12.007 -8.845 -7.810 1.00 62.59 86 SER A C 1
ATOM 695 O O . SER A 1 86 ? 11.491 -9.009 -8.916 1.00 62.59 86 SER A O 1
ATOM 697 N N . TYR A 1 87 ? 13.320 -8.645 -7.662 1.00 66.44 87 TYR A N 1
ATOM 698 C CA . TYR A 1 87 ? 14.242 -8.665 -8.797 1.00 66.44 87 TYR A CA 1
ATOM 699 C C . TYR A 1 87 ? 14.500 -10.102 -9.263 1.00 66.44 87 TYR A C 1
ATOM 701 O O . TYR A 1 87 ? 14.322 -10.413 -10.440 1.00 66.44 87 TYR A O 1
ATOM 709 N N . TYR A 1 88 ? 14.821 -10.996 -8.326 1.00 72.62 88 TYR A N 1
ATOM 710 C CA . TYR A 1 88 ? 15.078 -12.406 -8.619 1.00 72.62 88 TYR A CA 1
ATOM 711 C C . TYR A 1 88 ? 13.833 -13.133 -9.140 1.00 72.62 88 TYR A C 1
ATOM 713 O O . TYR A 1 88 ? 13.936 -13.933 -10.070 1.00 72.62 88 TYR A O 1
ATOM 721 N N . GLU A 1 89 ? 12.645 -12.817 -8.617 1.00 71.12 89 GLU A N 1
ATOM 722 C CA . GLU A 1 89 ? 11.393 -13.405 -9.103 1.00 71.12 89 GLU A CA 1
ATOM 723 C C . GLU A 1 89 ? 11.077 -12.960 -10.542 1.00 71.12 89 GLU A C 1
ATOM 725 O O . GLU A 1 89 ? 10.630 -13.767 -11.358 1.00 71.12 89 GLU A O 1
ATOM 730 N N . LYS A 1 90 ? 11.380 -11.702 -10.903 1.00 81.12 90 LYS A N 1
ATOM 731 C CA . LYS A 1 90 ? 11.238 -11.213 -12.286 1.00 81.12 90 LYS A CA 1
ATOM 732 C C . LYS A 1 90 ? 12.177 -11.932 -13.243 1.00 81.12 90 LYS A C 1
ATOM 734 O O . LYS A 1 90 ? 11.738 -12.349 -14.311 1.00 81.12 90 LYS A O 1
ATOM 739 N N . GLU A 1 91 ? 13.446 -12.104 -12.872 1.00 81.69 91 GLU A N 1
ATOM 740 C CA . GLU A 1 91 ? 14.387 -12.858 -13.706 1.00 81.69 91 GLU A CA 1
ATOM 741 C C . GLU A 1 91 ? 13.944 -14.311 -13.884 1.00 81.69 91 GLU A C 1
ATOM 743 O O . GLU A 1 91 ? 13.996 -14.854 -14.989 1.00 81.69 91 GLU A O 1
ATOM 748 N N . ARG A 1 92 ? 13.473 -14.941 -12.804 1.00 81.56 92 ARG A N 1
ATOM 749 C CA . ARG A 1 92 ? 12.976 -16.316 -12.827 1.00 81.56 92 ARG A CA 1
ATOM 750 C C . ARG A 1 92 ? 11.764 -16.461 -13.747 1.00 81.56 92 ARG A C 1
ATOM 752 O O . ARG A 1 92 ? 11.746 -17.374 -14.573 1.00 81.56 92 ARG A O 1
ATOM 759 N N . TRP A 1 93 ? 10.801 -15.543 -13.655 1.00 83.75 93 TRP A N 1
ATOM 760 C CA . TRP A 1 93 ? 9.647 -15.494 -14.554 1.00 83.75 93 TRP A CA 1
ATOM 761 C C . TRP A 1 93 ? 10.076 -15.281 -16.009 1.00 83.75 93 TRP A C 1
ATOM 763 O O . TRP A 1 93 ? 9.647 -16.023 -16.890 1.00 83.75 93 TRP A O 1
ATOM 773 N N . GLN A 1 94 ? 10.992 -14.344 -16.266 1.00 88.38 94 GLN A N 1
ATOM 774 C CA . GLN A 1 94 ? 11.473 -14.062 -17.618 1.00 88.38 94 GLN A CA 1
ATOM 775 C C . GLN A 1 94 ? 12.165 -15.281 -18.245 1.00 88.38 94 GLN A C 1
ATOM 777 O O . GLN A 1 94 ? 11.945 -15.583 -19.417 1.00 88.38 94 GLN A O 1
ATOM 782 N N . ARG A 1 95 ? 12.969 -16.020 -17.469 1.00 87.25 95 ARG A N 1
ATOM 783 C CA . ARG A 1 95 ? 13.595 -17.273 -17.923 1.00 87.25 95 ARG A CA 1
ATOM 784 C C . ARG A 1 95 ? 12.552 -18.342 -18.242 1.00 87.25 95 ARG A C 1
ATOM 786 O O . ARG A 1 95 ? 12.668 -18.997 -19.275 1.00 87.25 95 ARG A O 1
ATOM 793 N N . ALA A 1 96 ? 11.535 -18.495 -17.393 1.00 85.25 96 ALA A N 1
ATOM 794 C CA . ALA A 1 96 ? 10.437 -19.430 -17.625 1.00 85.25 96 ALA A CA 1
ATOM 795 C C . ALA A 1 96 ? 9.682 -19.106 -18.925 1.00 85.25 96 ALA A C 1
ATOM 797 O O . ALA A 1 96 ? 9.536 -19.988 -19.771 1.00 85.25 96 ALA A O 1
ATOM 798 N N . VAL A 1 97 ? 9.306 -17.841 -19.137 1.00 88.06 97 VAL A N 1
ATOM 799 C CA . VAL A 1 97 ? 8.648 -17.370 -20.369 1.00 88.06 97 VAL A CA 1
ATOM 800 C C . VAL A 1 97 ? 9.528 -17.605 -21.593 1.00 88.06 97 VAL A C 1
ATOM 802 O O . VAL A 1 97 ? 9.074 -18.184 -22.575 1.00 88.06 97 VAL A O 1
ATOM 805 N N . ASN A 1 98 ? 10.810 -17.233 -21.535 1.00 87.31 98 ASN A N 1
ATOM 806 C CA . ASN A 1 98 ? 11.731 -17.454 -22.651 1.00 87.31 98 ASN A CA 1
ATOM 807 C C . ASN A 1 98 ? 11.870 -18.951 -22.977 1.00 87.31 98 ASN A C 1
ATOM 809 O O . ASN A 1 98 ? 11.897 -19.324 -24.147 1.00 87.31 98 ASN A O 1
ATOM 813 N N . SER A 1 99 ? 11.912 -19.819 -21.959 1.00 87.00 99 SER A N 1
ATOM 814 C CA . SER A 1 99 ? 11.948 -21.271 -22.166 1.00 87.00 99 SER A CA 1
ATOM 815 C C . SER A 1 99 ? 10.650 -21.825 -22.759 1.00 87.00 99 SER A C 1
ATOM 817 O O . SER A 1 99 ? 10.707 -22.750 -23.566 1.00 87.00 99 SER A O 1
ATOM 819 N N . ALA A 1 100 ? 9.494 -21.257 -22.404 1.00 83.69 100 ALA A N 1
ATOM 820 C CA . ALA A 1 100 ? 8.202 -21.642 -22.964 1.00 83.69 100 ALA A CA 1
ATOM 821 C C . ALA A 1 100 ? 8.104 -21.227 -24.439 1.00 83.69 100 ALA A C 1
ATOM 823 O O . ALA A 1 100 ? 7.754 -22.054 -25.280 1.00 83.69 100 ALA A O 1
ATOM 824 N N . LYS A 1 101 ? 8.539 -20.002 -24.769 1.00 83.56 101 LYS A N 1
ATOM 825 C CA . LYS A 1 101 ? 8.664 -19.506 -26.149 1.00 83.56 101 LYS A CA 1
ATOM 826 C C . LYS A 1 101 ? 9.590 -20.368 -26.996 1.00 83.56 101 LYS A C 1
ATOM 828 O O . LYS A 1 101 ? 9.212 -20.776 -28.085 1.00 83.56 101 LYS A O 1
ATOM 833 N N . ALA A 1 102 ? 10.773 -20.706 -26.480 1.00 86.00 102 ALA A N 1
ATOM 834 C CA . ALA A 1 102 ? 11.724 -21.573 -27.180 1.00 86.00 102 ALA A CA 1
ATOM 835 C C . ALA A 1 102 ? 11.165 -22.981 -27.456 1.00 86.00 102 ALA A C 1
ATOM 837 O O . ALA A 1 102 ? 11.621 -23.656 -28.373 1.00 86.00 102 ALA A O 1
ATOM 838 N N . ARG A 1 103 ? 10.180 -23.426 -26.667 1.00 85.94 103 ARG A N 1
ATOM 839 C CA . ARG A 1 103 ? 9.477 -24.703 -26.846 1.00 85.94 103 ARG A CA 1
ATOM 840 C C . ARG A 1 103 ? 8.205 -24.584 -27.696 1.00 85.94 103 ARG A C 1
ATOM 842 O O . ARG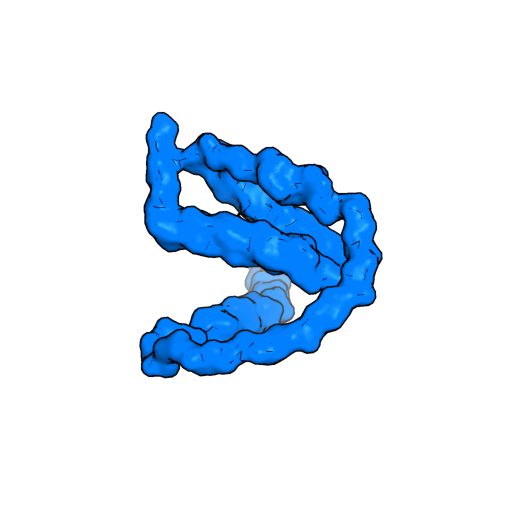 A 1 103 ? 7.522 -25.588 -27.856 1.00 85.94 103 ARG A O 1
ATOM 849 N N . GLY A 1 104 ? 7.866 -23.392 -28.195 1.00 84.56 104 GLY A N 1
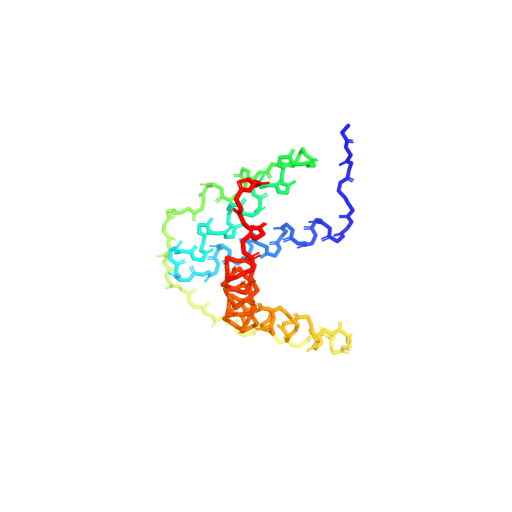ATOM 850 C CA . GLY A 1 104 ? 6.619 -23.141 -28.929 1.00 84.56 104 GLY A CA 1
ATOM 851 C C . GLY A 1 104 ? 5.353 -23.269 -28.071 1.00 84.56 104 GLY A C 1
ATOM 852 O O . GLY A 1 104 ? 4.268 -23.461 -28.601 1.00 84.56 104 GLY A O 1
ATOM 853 N N . LEU A 1 105 ? 5.476 -23.199 -26.740 1.00 73.62 105 LEU A N 1
ATOM 854 C CA . LEU A 1 105 ? 4.364 -23.3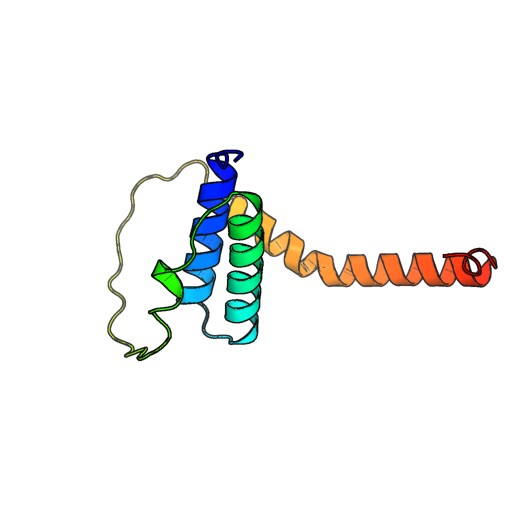93 -25.795 1.00 73.62 105 LEU A CA 1
ATOM 855 C C . LEU A 1 105 ? 3.647 -22.085 -25.414 1.00 73.62 105 LEU A C 1
ATOM 857 O O . LEU A 1 105 ? 2.704 -22.121 -24.631 1.00 73.62 105 LEU A O 1
ATOM 861 N N . ASP A 1 106 ? 4.105 -20.943 -25.931 1.00 68.25 106 ASP A N 1
ATOM 862 C CA . ASP A 1 106 ? 3.598 -19.601 -25.589 1.00 68.25 106 ASP A CA 1
ATOM 863 C C . ASP A 1 106 ? 2.602 -19.044 -26.628 1.00 68.25 106 ASP A C 1
ATOM 865 O O . ASP A 1 106 ? 2.231 -17.878 -26.572 1.00 68.25 106 ASP A O 1
ATOM 869 N N . GLU A 1 107 ? 2.167 -19.851 -27.604 1.00 59.28 107 GLU A N 1
ATOM 870 C CA . GLU A 1 107 ? 1.291 -19.394 -28.700 1.00 59.28 107 GLU A CA 1
ATOM 871 C C . GLU A 1 107 ? -0.218 -19.395 -28.360 1.00 59.28 107 GLU A C 1
ATOM 873 O O . GLU A 1 107 ? -1.029 -19.108 -29.232 1.00 59.28 107 GLU A O 1
ATOM 878 N N . ASN A 1 108 ? -0.629 -19.685 -27.117 1.00 56.91 108 ASN A N 1
ATOM 879 C CA . ASN A 1 108 ? -2.052 -19.750 -26.729 1.00 56.91 108 ASN A CA 1
ATOM 880 C C . ASN A 1 108 ? -2.321 -19.353 -25.258 1.00 56.91 108 ASN A C 1
ATOM 882 O O . ASN A 1 108 ? -2.859 -20.150 -24.483 1.00 56.91 108 ASN A O 1
ATOM 886 N N . ILE A 1 109 ? -1.965 -18.126 -24.855 1.00 53.16 109 ILE A N 1
ATOM 887 C CA . ILE A 1 109 ? -2.402 -17.525 -23.574 1.00 53.16 109 ILE A CA 1
ATOM 888 C C . ILE A 1 109 ? -2.907 -16.100 -23.800 1.00 53.16 109 ILE A C 1
ATOM 890 O O . ILE A 1 109 ? -2.211 -15.339 -24.507 1.00 53.16 109 ILE A O 1
#

Sequence (109 aa):
MNSPNSETQKRFSNLLELAKRSKFKGERNNALSAARRIAKKHGMTIKEFEKGTSKIKDTNSRPWSNKSRQKKENIANELFKNINDSYYEKERWQRAVNSAKARGLDENI

pLDDT: mean 71.09, std 17.86, range [37.59, 93.12]